Protein AF-A0A954Y8P0-F1 (afdb_monomer_lite)

Sequence (173 aa):
RLLPTSPSLAGLSPVLAREVTFSFVAPTPLADIVDHWRSESGLEMLVDWASLSDSKLGPRSLVRCSARETSWREALDGLLAPLGLAWRGVDEHTLQITTAQQATGGVRSVEFYPLKRQGHAAQAADELIDDLSARQLPAEVAYDSVSGTLLVRASGAGQQFAYRWLKSAGYTE

Structure (mmCIF, N/CA/C/O backbone):
data_AF-A0A954Y8P0-F1
#
_entry.id   AF-A0A954Y8P0-F1
#
loop_
_atom_site.group_PDB
_atom_site.id
_atom_site.type_symbol
_atom_site.label_atom_id
_atom_site.label_alt_id
_atom_site.label_comp_id
_atom_site.label_asym_id
_atom_site.label_entity_id
_atom_site.label_seq_id
_atom_site.pdbx_PDB_ins_code
_atom_site.Cartn_x
_atom_site.Cartn_y
_atom_site.Cartn_z
_atom_site.occupancy
_atom_site.B_iso_or_equiv
_atom_site.auth_seq_id
_atom_site.auth_comp_id
_atom_site.auth_asym_id
_atom_site.auth_atom_id
_atom_site.pdbx_PDB_model_num
ATOM 1 N N . ARG A 1 1 ? -14.335 -18.406 2.152 1.00 51.72 1 ARG A N 1
ATOM 2 C CA . ARG A 1 1 ? -13.189 -17.804 2.876 1.00 51.72 1 ARG A CA 1
ATOM 3 C C . ARG A 1 1 ? -13.780 -16.726 3.778 1.00 51.72 1 ARG A C 1
ATOM 5 O O . ARG A 1 1 ? -14.572 -15.946 3.263 1.00 51.72 1 ARG A O 1
ATOM 12 N N . LEU A 1 2 ? -13.541 -16.770 5.091 1.00 60.47 2 LEU A N 1
ATOM 13 C CA . LEU A 1 2 ? -14.026 -15.734 6.015 1.00 60.47 2 LEU A CA 1
ATOM 14 C C . LEU A 1 2 ? -13.284 -14.420 5.728 1.00 60.47 2 LEU A C 1
ATOM 16 O O . LEU A 1 2 ? -12.141 -14.466 5.269 1.00 60.47 2 LEU A O 1
ATOM 20 N N . LEU A 1 3 ? -13.941 -13.279 5.941 1.00 66.75 3 LEU A N 1
ATOM 21 C CA . LEU A 1 3 ? -13.283 -11.976 5.836 1.00 66.75 3 LEU A CA 1
ATOM 22 C C . LEU A 1 3 ? -12.243 -11.844 6.962 1.00 66.75 3 LEU A C 1
ATOM 24 O O . LEU A 1 3 ? -12.533 -12.274 8.082 1.00 66.75 3 LEU A O 1
ATOM 28 N N . PRO A 1 4 ? -11.050 -11.291 6.684 1.00 77.56 4 PRO A N 1
ATOM 29 C CA . PRO A 1 4 ? -10.061 -11.033 7.721 1.00 77.56 4 PRO A CA 1
ATOM 30 C C . PRO A 1 4 ? -10.624 -10.034 8.736 1.00 77.56 4 PRO A C 1
ATOM 32 O O . PRO A 1 4 ? -11.301 -9.076 8.369 1.00 77.56 4 PRO A O 1
ATOM 35 N N . THR A 1 5 ? -10.349 -10.268 10.016 1.00 82.38 5 THR A N 1
ATOM 36 C CA . THR A 1 5 ? -10.789 -9.407 11.130 1.00 82.38 5 THR A CA 1
ATOM 37 C C . THR A 1 5 ? -9.804 -8.280 11.438 1.00 82.38 5 THR A C 1
ATOM 39 O O . THR A 1 5 ? -10.006 -7.537 12.394 1.00 82.38 5 THR A O 1
ATOM 42 N N . SER A 1 6 ? -8.742 -8.177 10.642 1.00 84.25 6 SER A N 1
ATOM 43 C CA . SER A 1 6 ? -7.670 -7.194 10.761 1.00 84.25 6 SER A CA 1
ATOM 44 C C . SER A 1 6 ? -7.487 -6.481 9.421 1.00 84.25 6 SER A C 1
ATOM 46 O O . SER A 1 6 ? -7.760 -7.076 8.370 1.00 84.25 6 SER A O 1
ATOM 48 N N . PRO A 1 7 ? -7.018 -5.224 9.422 1.00 91.19 7 PRO A N 1
ATOM 49 C CA . PRO A 1 7 ? -6.773 -4.502 8.185 1.00 91.19 7 PRO A CA 1
ATOM 50 C C . PRO A 1 7 ? -5.575 -5.111 7.452 1.00 91.19 7 PRO A C 1
ATOM 52 O O . PRO A 1 7 ? -4.603 -5.536 8.083 1.00 91.19 7 PRO A O 1
ATOM 55 N N . SER A 1 8 ? -5.607 -5.111 6.117 1.00 91.50 8 SER A N 1
ATOM 56 C CA . SER A 1 8 ? -4.552 -5.715 5.280 1.00 91.50 8 SER A CA 1
ATOM 57 C C . SER A 1 8 ? -3.168 -5.159 5.633 1.00 91.50 8 SER A C 1
ATOM 59 O O . SER A 1 8 ? -2.177 -5.882 5.759 1.00 91.50 8 SER A O 1
ATOM 61 N N . LEU A 1 9 ? -3.121 -3.854 5.898 1.00 91.69 9 LEU A N 1
ATOM 62 C CA . LEU A 1 9 ? -1.900 -3.156 6.256 1.00 91.69 9 LEU A CA 1
ATOM 63 C C . LEU A 1 9 ? -1.317 -3.543 7.606 1.00 91.69 9 LEU A C 1
ATOM 65 O O . LEU A 1 9 ? -0.115 -3.355 7.750 1.00 91.69 9 LEU A O 1
ATOM 69 N N . ALA A 1 10 ? -2.088 -4.083 8.555 1.00 92.06 10 ALA A N 1
ATOM 70 C CA . ALA A 1 10 ? -1.520 -4.550 9.819 1.00 92.06 10 ALA A CA 1
ATOM 71 C C . ALA A 1 10 ? -0.521 -5.690 9.576 1.00 92.06 10 ALA A C 1
ATOM 73 O O . ALA A 1 10 ? 0.604 -5.628 10.070 1.00 92.06 10 ALA A O 1
ATOM 74 N N . GLY A 1 11 ? -0.887 -6.670 8.740 1.00 91.56 11 GLY A N 1
ATOM 75 C CA . GLY A 1 11 ? -0.000 -7.778 8.367 1.00 91.56 11 GLY A CA 1
ATOM 76 C C . GLY A 1 11 ? 1.162 -7.355 7.467 1.00 91.56 11 GLY A C 1
ATOM 77 O O . GLY A 1 11 ? 2.289 -7.812 7.644 1.00 91.56 11 GLY A O 1
ATOM 78 N N . LEU A 1 12 ? 0.924 -6.404 6.559 1.00 94.50 12 LEU A N 1
ATOM 79 C CA . LEU A 1 12 ? 1.961 -5.897 5.655 1.00 94.50 12 LEU A CA 1
ATOM 80 C C . LEU A 1 12 ? 2.958 -4.961 6.358 1.00 94.50 12 LEU A C 1
ATOM 82 O O . LEU A 1 12 ? 4.093 -4.807 5.902 1.00 94.50 12 LEU A O 1
ATOM 86 N N . SER A 1 13 ? 2.554 -4.302 7.450 1.00 93.44 13 SER A N 1
ATOM 87 C CA . SER A 1 13 ? 3.318 -3.216 8.073 1.00 93.44 13 SER A CA 1
ATOM 88 C C . SER A 1 13 ? 4.744 -3.602 8.488 1.00 93.44 13 SER A C 1
ATOM 90 O O . SER A 1 13 ? 5.635 -2.791 8.229 1.00 93.44 13 SER A O 1
ATOM 92 N N . PRO A 1 14 ? 5.002 -4.781 9.093 1.00 94.94 14 PRO A N 1
ATOM 93 C CA . PRO A 1 14 ? 6.355 -5.207 9.443 1.00 94.94 14 PRO A CA 1
ATOM 94 C C . PRO A 1 14 ? 7.276 -5.322 8.228 1.00 94.94 14 PRO A C 1
ATOM 96 O O . PRO A 1 14 ? 8.414 -4.864 8.278 1.00 94.94 14 PRO A O 1
ATOM 99 N N . VAL A 1 15 ? 6.787 -5.881 7.114 1.00 96.88 15 VAL A N 1
ATOM 100 C CA . VAL A 1 15 ? 7.597 -6.010 5.894 1.00 96.88 15 VAL A CA 1
ATOM 101 C C . VAL A 1 15 ? 7.808 -4.652 5.237 1.00 96.88 15 VAL A C 1
ATOM 103 O O . VAL A 1 15 ? 8.932 -4.312 4.879 1.00 96.88 15 VAL A O 1
ATOM 106 N N . LEU A 1 16 ? 6.751 -3.844 5.152 1.00 96.69 16 LEU A N 1
ATOM 107 C CA . LEU A 1 16 ? 6.802 -2.502 4.573 1.00 96.69 16 LEU A CA 1
ATOM 108 C C . LEU A 1 16 ? 7.717 -1.535 5.342 1.00 96.69 16 LEU A C 1
ATOM 110 O O . LEU A 1 16 ? 8.148 -0.537 4.768 1.00 96.69 16 LEU A O 1
ATOM 114 N N . ALA A 1 17 ? 7.995 -1.809 6.619 1.00 96.75 17 ALA A N 1
ATOM 115 C CA . ALA A 1 17 ? 8.902 -1.024 7.453 1.00 96.75 17 ALA A CA 1
ATOM 116 C C . ALA A 1 17 ? 10.376 -1.459 7.349 1.00 96.75 17 ALA A C 1
ATOM 118 O O . ALA A 1 17 ? 11.246 -0.720 7.801 1.00 96.75 17 ALA A O 1
ATOM 119 N N . ARG A 1 18 ? 10.676 -2.633 6.772 1.00 97.62 18 ARG A N 1
ATOM 120 C CA . ARG A 1 18 ? 12.063 -3.080 6.564 1.00 97.62 18 ARG A CA 1
ATOM 121 C C . ARG A 1 18 ? 12.763 -2.170 5.559 1.00 97.62 18 ARG A C 1
ATOM 123 O O . ARG A 1 18 ? 12.172 -1.795 4.546 1.00 97.62 18 ARG A O 1
ATOM 130 N N . GLU A 1 19 ? 14.028 -1.869 5.830 1.00 98.12 19 GLU A N 1
ATOM 131 C CA . GLU A 1 19 ? 14.892 -1.141 4.903 1.00 98.12 19 GLU A CA 1
ATOM 132 C C . GLU A 1 19 ? 15.247 -1.997 3.683 1.00 98.12 19 GLU A C 1
ATOM 134 O O . GLU A 1 19 ? 15.408 -3.218 3.776 1.00 98.12 19 GLU A O 1
ATOM 139 N N . VAL A 1 20 ? 15.388 -1.340 2.535 1.00 97.50 20 VAL A N 1
A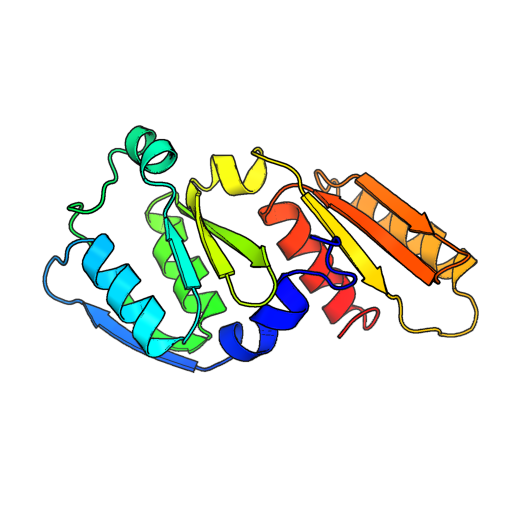TOM 140 C CA . VAL A 1 20 ? 15.766 -1.952 1.267 1.00 97.50 20 VAL A CA 1
ATOM 141 C C . VAL A 1 20 ? 16.766 -1.072 0.517 1.00 97.50 20 VAL A C 1
ATOM 143 O O . VAL A 1 20 ? 16.734 0.158 0.585 1.00 97.50 20 VAL A O 1
ATOM 146 N N . THR A 1 21 ? 17.672 -1.719 -0.216 1.00 97.44 21 THR A N 1
ATOM 147 C CA . THR A 1 21 ? 18.542 -1.074 -1.201 1.00 97.44 21 THR A CA 1
ATOM 148 C C . THR A 1 21 ? 18.570 -1.913 -2.473 1.00 97.44 21 THR A C 1
ATOM 150 O O . THR A 1 21 ? 18.922 -3.086 -2.428 1.00 97.44 21 THR A O 1
ATOM 153 N N . PHE A 1 22 ? 18.229 -1.316 -3.612 1.00 96.50 22 PHE A N 1
ATOM 154 C CA . PHE A 1 22 ? 18.366 -1.933 -4.933 1.00 96.50 22 PHE A CA 1
ATOM 155 C C . PHE A 1 22 ? 18.620 -0.864 -5.993 1.00 96.50 22 PHE A C 1
ATOM 157 O O . PHE A 1 22 ? 18.302 0.313 -5.812 1.00 96.50 22 PHE A O 1
ATOM 164 N N . SER A 1 23 ? 19.185 -1.268 -7.128 1.00 97.25 23 SER A N 1
ATOM 165 C CA . SER A 1 23 ? 19.452 -0.357 -8.237 1.00 97.25 23 SER A CA 1
ATOM 166 C C . SER A 1 23 ? 19.357 -1.070 -9.580 1.00 97.25 23 SER A C 1
ATOM 168 O O . SER A 1 23 ? 20.070 -2.037 -9.837 1.00 97.25 23 SER A O 1
ATOM 170 N N . PHE A 1 24 ? 18.503 -0.544 -10.455 1.00 97.12 24 PHE A N 1
ATOM 171 C CA . PHE A 1 24 ? 18.328 -0.962 -11.840 1.00 97.12 24 PHE A CA 1
ATOM 172 C C . PHE A 1 24 ? 18.814 0.164 -12.754 1.00 97.12 24 PHE A C 1
ATOM 174 O O . PHE A 1 24 ? 18.059 1.051 -13.158 1.00 97.12 24 PHE A O 1
ATOM 181 N N . VAL A 1 25 ? 20.122 0.159 -13.022 1.00 95.00 25 VAL A N 1
ATOM 182 C CA . VAL A 1 25 ? 20.803 1.204 -13.809 1.00 95.00 25 VAL A CA 1
ATOM 183 C C . VAL A 1 25 ? 20.528 1.047 -15.309 1.00 95.00 25 VAL A C 1
ATOM 185 O O . VAL A 1 25 ? 20.319 2.029 -16.031 1.00 95.00 25 VAL A O 1
ATOM 188 N N . ALA A 1 26 ? 20.518 -0.195 -15.793 1.00 96.81 26 ALA A N 1
ATOM 189 C CA . ALA A 1 26 ? 20.073 -0.507 -17.144 1.00 96.81 26 ALA A CA 1
ATOM 190 C C . ALA A 1 26 ? 18.538 -0.391 -17.230 1.00 96.81 26 ALA A C 1
ATOM 192 O O . ALA A 1 26 ? 17.865 -0.638 -16.232 1.00 96.81 26 ALA A O 1
ATOM 193 N N . PRO A 1 27 ? 17.967 -0.018 -18.394 1.00 97.44 27 PRO A N 1
ATOM 194 C CA . PRO A 1 27 ? 16.534 -0.171 -18.617 1.00 97.44 27 PRO A CA 1
ATOM 195 C C . PRO A 1 27 ? 16.129 -1.634 -18.417 1.00 97.44 27 PRO A C 1
ATOM 197 O O . PRO A 1 27 ? 16.565 -2.498 -19.177 1.00 97.44 27 PRO A O 1
ATOM 200 N N . THR A 1 28 ? 15.285 -1.889 -17.424 1.00 98.31 28 THR A N 1
ATOM 201 C CA . THR A 1 28 ? 14.855 -3.240 -17.047 1.00 98.31 28 THR A CA 1
ATOM 202 C C . THR A 1 28 ? 13.342 -3.362 -17.229 1.00 98.31 28 THR A C 1
ATOM 204 O O . THR A 1 28 ? 12.625 -2.412 -16.898 1.00 98.31 28 THR A O 1
ATOM 207 N N . PRO A 1 29 ? 12.826 -4.481 -17.769 1.00 98.25 29 PRO A N 1
ATOM 208 C CA . PRO A 1 29 ? 11.390 -4.731 -17.822 1.00 98.25 29 PRO A CA 1
ATOM 209 C C . PRO A 1 29 ? 10.736 -4.608 -16.442 1.00 98.25 29 PRO A C 1
ATOM 211 O O . PRO A 1 29 ? 11.227 -5.156 -15.458 1.00 98.25 29 PRO A O 1
ATOM 214 N N . LEU A 1 30 ? 9.604 -3.908 -16.370 1.00 97.50 30 LEU A N 1
ATOM 215 C CA . LEU A 1 30 ? 8.875 -3.705 -15.119 1.00 97.50 30 LEU A CA 1
ATOM 216 C C . LEU A 1 30 ? 8.471 -5.033 -14.458 1.00 97.50 30 LEU A C 1
ATOM 218 O O . LEU A 1 30 ? 8.479 -5.120 -13.235 1.00 97.50 30 LEU A O 1
ATOM 222 N N . ALA A 1 31 ? 8.151 -6.070 -15.241 1.00 97.94 31 ALA A N 1
ATOM 223 C CA . ALA A 1 31 ? 7.863 -7.396 -14.694 1.00 97.94 31 ALA A CA 1
ATOM 224 C C . ALA A 1 31 ? 9.053 -7.967 -13.903 1.00 97.94 31 ALA A C 1
ATOM 226 O O . ALA A 1 31 ? 8.863 -8.379 -12.763 1.00 97.94 31 ALA A O 1
ATOM 227 N N . ASP A 1 32 ? 10.265 -7.883 -14.457 1.00 98.50 32 ASP A N 1
ATOM 228 C CA . ASP A 1 32 ? 11.488 -8.390 -13.826 1.00 98.50 32 ASP A CA 1
ATOM 229 C C . ASP A 1 32 ? 11.827 -7.606 -12.545 1.00 98.50 32 ASP A C 1
ATOM 231 O O . ASP A 1 32 ? 12.279 -8.176 -11.553 1.00 98.50 32 ASP A O 1
ATOM 235 N N . ILE A 1 33 ? 11.570 -6.291 -12.540 1.00 98.00 33 ILE A N 1
ATOM 236 C CA . ILE A 1 33 ? 11.725 -5.447 -11.345 1.00 98.00 33 ILE A CA 1
ATOM 237 C C . ILE A 1 33 ? 10.761 -5.900 -10.242 1.00 98.00 33 ILE A C 1
ATOM 239 O O . ILE A 1 33 ? 11.172 -6.061 -9.094 1.00 98.00 33 ILE A O 1
ATOM 243 N N . VAL A 1 34 ? 9.488 -6.133 -10.578 1.00 97.94 34 VAL A N 1
ATOM 244 C CA . VAL A 1 34 ? 8.494 -6.597 -9.600 1.00 97.94 34 VAL A CA 1
ATOM 245 C C . VAL A 1 34 ? 8.808 -8.021 -9.128 1.00 97.94 34 VAL A C 1
ATOM 247 O O . VAL A 1 34 ? 8.651 -8.301 -7.943 1.00 97.94 34 VAL A O 1
ATOM 250 N N . ASP A 1 35 ? 9.300 -8.908 -9.996 1.00 98.25 35 ASP A N 1
ATOM 251 C CA . ASP A 1 35 ? 9.764 -10.248 -9.606 1.00 98.25 35 ASP A CA 1
ATOM 252 C C . ASP A 1 35 ? 10.922 -10.182 -8.606 1.00 98.25 35 ASP A C 1
ATOM 254 O O . ASP A 1 35 ? 10.908 -10.881 -7.589 1.00 98.25 35 ASP A O 1
ATOM 258 N N . HIS A 1 36 ? 11.884 -9.287 -8.835 1.00 97.94 36 HIS A N 1
ATOM 259 C CA . HIS A 1 36 ? 12.938 -9.023 -7.862 1.00 97.94 36 HIS A CA 1
ATOM 260 C C . HIS A 1 36 ? 12.358 -8.519 -6.532 1.00 97.94 36 HIS A C 1
ATOM 262 O O . HIS A 1 36 ? 12.718 -9.027 -5.473 1.00 97.94 36 HIS A O 1
ATOM 268 N N . TRP A 1 37 ? 11.405 -7.582 -6.560 1.00 97.94 37 TRP A N 1
ATOM 269 C CA . TRP A 1 37 ? 10.775 -7.079 -5.336 1.00 97.94 37 TRP A CA 1
ATOM 270 C C . TRP A 1 37 ? 9.994 -8.145 -4.564 1.00 97.94 37 TRP A C 1
ATOM 272 O O . TRP A 1 37 ? 10.050 -8.152 -3.332 1.00 97.94 37 TRP A O 1
ATOM 282 N N . ARG A 1 38 ? 9.306 -9.069 -5.250 1.00 98.00 38 ARG A N 1
ATOM 283 C CA . ARG A 1 38 ? 8.672 -10.238 -4.613 1.00 98.00 38 ARG A CA 1
ATOM 284 C C . ARG A 1 38 ? 9.709 -11.067 -3.862 1.00 98.00 38 ARG A C 1
ATOM 286 O O . ARG A 1 38 ? 9.529 -11.336 -2.678 1.00 98.00 38 ARG A O 1
ATOM 293 N N . SER A 1 39 ? 10.817 -11.399 -4.528 1.00 97.69 39 SER A N 1
ATOM 294 C CA . SER A 1 39 ? 11.905 -12.189 -3.940 1.00 97.69 39 SER A CA 1
ATOM 295 C C . SER A 1 39 ? 12.521 -11.515 -2.708 1.00 97.69 39 SER A C 1
ATOM 297 O O . SER A 1 39 ? 12.714 -12.166 -1.686 1.00 97.69 39 SER A O 1
ATOM 299 N N . GLU A 1 40 ? 12.810 -10.215 -2.779 1.00 97.44 40 GLU A N 1
ATOM 300 C CA . GLU A 1 40 ? 13.487 -9.482 -1.696 1.00 97.44 40 GLU A CA 1
ATOM 301 C C . GLU A 1 40 ? 12.571 -9.182 -0.497 1.00 97.44 40 GLU A C 1
ATOM 303 O O . GLU A 1 40 ? 12.974 -9.256 0.672 1.00 97.44 40 GLU A O 1
ATOM 308 N N . SER A 1 41 ? 11.314 -8.820 -0.762 1.00 96.62 41 SER A N 1
ATOM 309 C CA . SER A 1 41 ? 10.355 -8.498 0.300 1.00 96.62 41 SER A CA 1
ATOM 310 C C . SER A 1 41 ? 9.780 -9.753 0.963 1.00 96.62 41 SER A C 1
ATOM 312 O O . SER A 1 41 ? 9.525 -9.735 2.171 1.00 96.62 41 SER A O 1
ATOM 314 N N . GLY A 1 42 ? 9.607 -10.835 0.196 1.00 96.88 42 GLY A N 1
ATOM 315 C CA . GLY A 1 42 ? 8.825 -12.010 0.579 1.00 96.88 42 GLY A CA 1
ATOM 316 C C . GLY A 1 42 ? 7.310 -11.801 0.477 1.00 96.88 42 GLY A C 1
ATOM 317 O O . GLY A 1 42 ? 6.555 -12.632 0.974 1.00 96.88 42 GLY A O 1
ATOM 318 N N . LEU A 1 43 ? 6.858 -10.691 -0.116 1.00 97.06 43 LEU A N 1
ATOM 319 C CA . LEU A 1 43 ? 5.442 -10.406 -0.338 1.00 97.06 43 LEU A CA 1
ATOM 320 C C . LEU A 1 43 ? 4.980 -10.958 -1.681 1.00 97.06 43 LEU A C 1
ATOM 322 O O . LEU A 1 43 ? 5.680 -10.859 -2.692 1.00 97.06 43 LEU A O 1
ATOM 326 N N . GLU A 1 44 ? 3.736 -11.421 -1.709 1.00 97.62 44 GLU A N 1
ATOM 327 C CA . GLU A 1 44 ? 3.037 -11.618 -2.967 1.00 97.62 44 GLU A CA 1
ATOM 328 C C . GLU A 1 44 ? 2.714 -10.241 -3.552 1.00 97.62 44 GLU A C 1
ATOM 330 O O . GLU A 1 44 ? 2.070 -9.401 -2.922 1.00 97.62 44 GLU A O 1
ATOM 335 N N . MET A 1 45 ? 3.178 -9.975 -4.769 1.00 97.94 45 MET A N 1
ATOM 336 C CA . MET A 1 45 ? 2.853 -8.736 -5.474 1.00 97.94 45 MET A CA 1
ATOM 337 C C . MET A 1 45 ? 2.030 -9.078 -6.702 1.00 97.94 45 MET A C 1
ATOM 339 O O . MET A 1 45 ? 2.445 -9.868 -7.539 1.00 97.94 45 MET A O 1
ATOM 343 N N . LEU A 1 46 ? 0.864 -8.479 -6.854 1.00 97.44 46 LEU A N 1
ATOM 344 C CA . LEU A 1 46 ? 0.040 -8.583 -8.049 1.00 97.44 46 LEU A CA 1
ATOM 345 C C . LEU A 1 46 ? 0.198 -7.300 -8.850 1.00 97.44 46 LEU A C 1
ATOM 347 O O . LEU A 1 46 ? 0.272 -6.219 -8.276 1.00 97.44 46 LEU A O 1
ATOM 351 N N . VAL A 1 47 ? 0.225 -7.399 -10.174 1.00 97.56 47 VAL A N 1
ATOM 352 C CA . VAL A 1 47 ? 0.226 -6.217 -11.040 1.00 97.56 47 VAL A CA 1
ATOM 353 C C . VAL A 1 47 ? -1.017 -6.258 -11.902 1.00 97.56 47 VAL A C 1
ATOM 355 O O . VAL A 1 47 ? -1.260 -7.228 -12.619 1.00 97.56 47 VAL A O 1
ATOM 358 N N . ASP A 1 48 ? -1.810 -5.198 -11.825 1.00 95.88 48 ASP A N 1
ATOM 359 C CA . ASP A 1 48 ? -2.987 -5.018 -12.663 1.00 95.88 48 ASP A CA 1
ATOM 360 C C . ASP A 1 48 ? -2.584 -4.554 -14.070 1.00 95.88 48 ASP A C 1
ATOM 362 O O . ASP A 1 48 ? -2.750 -3.393 -14.443 1.00 95.88 48 ASP A O 1
ATOM 366 N N . TRP A 1 49 ? -2.006 -5.466 -14.855 1.00 96.44 49 TRP A N 1
ATOM 367 C CA . TRP A 1 49 ? -1.525 -5.159 -16.206 1.00 96.44 49 TRP A CA 1
ATOM 368 C C . TRP A 1 49 ? -2.616 -4.594 -17.120 1.00 96.44 49 TRP A C 1
ATOM 370 O O . TRP A 1 49 ? -2.305 -3.811 -18.016 1.00 96.44 49 TRP A O 1
ATOM 380 N N . ALA A 1 50 ? -3.878 -4.966 -16.887 1.00 93.62 50 ALA A N 1
ATOM 381 C CA . ALA A 1 50 ? -5.010 -4.438 -17.633 1.00 93.62 50 ALA A CA 1
ATOM 382 C C . ALA A 1 50 ? -5.182 -2.936 -17.364 1.00 93.62 50 ALA A C 1
ATOM 384 O O . ALA A 1 50 ? -5.132 -2.150 -18.307 1.00 93.62 50 ALA A O 1
ATOM 385 N N . SER A 1 51 ? -5.272 -2.522 -16.097 1.00 91.06 51 SER A N 1
ATOM 386 C CA . SER A 1 51 ? -5.390 -1.098 -15.742 1.00 91.06 51 SER A CA 1
ATOM 387 C C . SER A 1 51 ? -4.143 -0.282 -16.107 1.00 91.06 51 SER A C 1
ATOM 389 O O . SER A 1 51 ? -4.243 0.896 -16.438 1.00 91.06 51 SER A O 1
ATOM 391 N N . LEU A 1 52 ? -2.952 -0.888 -16.065 1.00 94.25 52 LEU A N 1
ATOM 392 C CA . LEU A 1 52 ? -1.700 -0.219 -16.440 1.00 94.25 52 LEU A CA 1
ATOM 393 C C . LEU A 1 52 ? -1.617 0.100 -17.943 1.00 94.25 52 LEU A C 1
ATOM 395 O O . LEU A 1 52 ? -0.926 1.050 -18.329 1.00 94.25 52 LEU A O 1
ATOM 399 N N . SER A 1 53 ? -2.330 -0.655 -18.783 1.00 89.12 53 SER A N 1
ATOM 400 C CA . SER A 1 53 ? -2.299 -0.477 -20.238 1.00 89.12 53 SER A CA 1
ATOM 401 C C . SER A 1 53 ? -2.832 0.890 -20.684 1.00 89.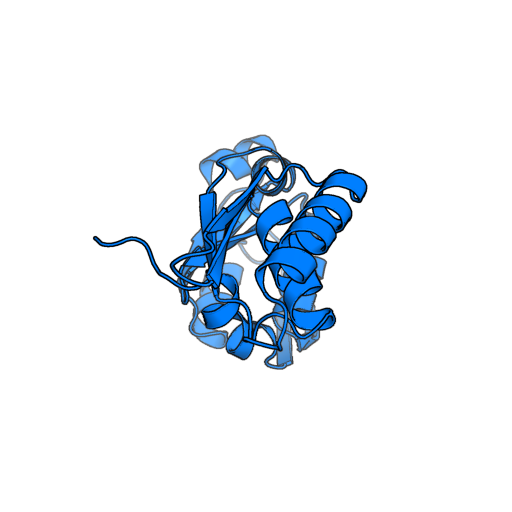12 53 SER A C 1
ATOM 403 O O . SER A 1 53 ? -2.284 1.478 -21.620 1.00 89.12 53 SER A O 1
ATOM 405 N N . ASP A 1 54 ? -3.783 1.466 -19.940 1.00 82.75 54 ASP A N 1
ATOM 406 C CA . ASP A 1 54 ? -4.305 2.822 -20.162 1.00 82.75 54 ASP A CA 1
ATOM 407 C C . ASP A 1 54 ? -3.224 3.898 -19.964 1.00 82.75 54 ASP A C 1
ATOM 409 O O . ASP A 1 54 ? -3.242 4.953 -20.598 1.00 82.75 54 ASP A O 1
ATOM 413 N N . SER A 1 55 ? -2.224 3.605 -19.127 1.00 82.56 55 SER A N 1
ATOM 414 C CA . SER A 1 55 ? -1.037 4.442 -18.905 1.00 82.56 55 SER A CA 1
ATOM 415 C C . SER A 1 55 ? 0.133 4.081 -19.830 1.00 82.56 55 SER A C 1
ATOM 417 O O . SER A 1 55 ? 1.252 4.543 -19.620 1.00 82.56 55 SER A O 1
ATOM 419 N N . LYS A 1 56 ? -0.105 3.259 -20.865 1.00 90.69 56 LYS A N 1
ATOM 420 C CA . LYS A 1 56 ? 0.914 2.732 -21.795 1.00 90.69 56 LYS A CA 1
ATOM 421 C C . LYS A 1 56 ? 2.039 1.964 -21.091 1.00 90.69 56 LYS A C 1
ATOM 423 O O . LYS A 1 56 ? 3.148 1.849 -21.620 1.00 90.69 56 LYS A O 1
ATOM 428 N N . LEU A 1 57 ? 1.751 1.432 -19.906 1.00 95.75 57 LEU A N 1
ATOM 429 C CA . LEU A 1 57 ? 2.654 0.574 -19.158 1.00 95.75 57 LEU A CA 1
ATOM 430 C C . LEU A 1 57 ? 2.230 -0.883 -19.318 1.00 95.75 57 LEU A C 1
ATOM 432 O O . LEU A 1 57 ? 1.051 -1.218 -19.377 1.00 95.75 57 LEU A O 1
ATOM 436 N N . GLY A 1 58 ? 3.217 -1.762 -19.397 1.00 96.38 58 GLY A N 1
ATOM 437 C CA . GLY A 1 58 ? 3.028 -3.197 -19.501 1.00 96.38 58 GLY A CA 1
ATOM 438 C C . GLY A 1 58 ? 4.244 -3.947 -18.966 1.00 96.38 58 GLY A C 1
ATOM 439 O O . GLY A 1 58 ? 5.230 -3.328 -18.560 1.00 96.38 58 GLY A O 1
ATOM 440 N N . PRO A 1 59 ? 4.225 -5.287 -19.001 1.00 97.12 59 PRO A N 1
ATOM 441 C CA . PRO A 1 59 ? 5.279 -6.106 -18.399 1.00 97.12 59 PRO A CA 1
ATOM 442 C C . PRO A 1 59 ? 6.669 -5.850 -18.997 1.00 97.12 59 PRO A C 1
ATOM 444 O O . PRO A 1 59 ? 7.674 -5.979 -18.306 1.00 97.12 59 PRO A O 1
ATOM 447 N N . ARG A 1 60 ? 6.729 -5.439 -20.271 1.00 97.62 60 ARG A N 1
ATOM 448 C CA . ARG A 1 60 ? 7.973 -5.120 -20.992 1.00 97.62 60 ARG A CA 1
ATOM 449 C C . ARG A 1 60 ? 8.348 -3.636 -20.970 1.00 97.62 60 ARG A C 1
ATOM 451 O O . ARG A 1 60 ? 9.332 -3.264 -21.605 1.00 97.62 60 ARG A O 1
ATOM 458 N N . SER A 1 61 ? 7.574 -2.783 -20.297 1.00 96.62 61 SER A N 1
ATOM 459 C CA . SER A 1 61 ? 7.932 -1.371 -20.153 1.00 96.62 61 SER A CA 1
ATOM 460 C C . SER A 1 61 ? 9.261 -1.263 -19.423 1.00 96.62 61 SER A C 1
ATOM 462 O O . SER A 1 61 ? 9.437 -1.860 -18.364 1.00 96.62 61 SER A O 1
ATOM 464 N N . LEU A 1 62 ? 10.201 -0.532 -20.015 1.00 97.38 62 LEU A N 1
ATOM 465 C CA . LEU A 1 62 ? 11.553 -0.420 -19.494 1.00 97.38 62 LEU A CA 1
ATOM 466 C C . LEU A 1 62 ? 11.628 0.714 -18.477 1.00 97.38 62 LEU A C 1
ATOM 468 O O . LEU A 1 62 ? 11.331 1.865 -18.801 1.00 97.38 62 LEU A O 1
ATOM 472 N N . VAL A 1 63 ? 12.056 0.385 -17.266 1.00 95.94 63 VAL A N 1
ATOM 473 C CA . VAL A 1 63 ? 12.157 1.315 -16.143 1.00 95.94 63 VAL A CA 1
ATOM 474 C C . VAL A 1 63 ? 13.588 1.310 -15.618 1.00 95.94 63 VAL A C 1
ATOM 476 O O . VAL A 1 63 ? 14.292 0.302 -15.672 1.00 95.94 63 VAL A O 1
ATOM 479 N N . ARG A 1 64 ? 14.027 2.471 -15.133 1.00 96.62 64 ARG A N 1
ATOM 480 C CA . ARG A 1 64 ? 15.217 2.607 -14.294 1.00 96.62 64 ARG A CA 1
ATOM 481 C C . ARG A 1 64 ? 14.763 3.105 -12.940 1.00 96.62 64 ARG A C 1
ATOM 483 O O . ARG A 1 64 ? 13.999 4.066 -12.873 1.00 96.62 64 ARG A O 1
ATOM 490 N N . CYS A 1 65 ? 15.239 2.474 -11.883 1.00 95.75 65 CYS A N 1
ATOM 491 C CA . CYS A 1 65 ? 14.895 2.873 -10.530 1.00 95.75 65 CYS A CA 1
ATOM 492 C C . CYS A 1 65 ? 15.971 2.445 -9.546 1.00 95.75 65 CYS A C 1
ATOM 494 O O . CYS A 1 65 ? 16.665 1.449 -9.748 1.00 95.75 65 CYS A O 1
ATOM 496 N N . SER A 1 66 ? 16.064 3.177 -8.449 1.00 96.62 66 SER A N 1
ATOM 497 C CA . SER A 1 66 ? 16.876 2.792 -7.310 1.00 96.62 66 SER A CA 1
ATOM 498 C C . SER A 1 66 ? 16.196 3.221 -6.021 1.00 96.62 66 SER A C 1
ATOM 500 O O . SER A 1 66 ? 15.464 4.207 -5.978 1.00 96.62 66 SER A O 1
ATOM 502 N N . ALA A 1 67 ? 16.461 2.455 -4.976 1.00 97.38 67 ALA A N 1
ATOM 503 C CA . ALA A 1 67 ? 16.125 2.766 -3.602 1.00 97.38 67 ALA A CA 1
ATOM 504 C C . ALA A 1 67 ? 17.394 2.539 -2.781 1.00 97.38 67 ALA A C 1
ATOM 506 O O . ALA A 1 67 ? 18.143 1.597 -3.053 1.00 97.38 67 ALA A O 1
ATOM 507 N N . ARG A 1 68 ? 17.671 3.411 -1.815 1.00 97.50 68 ARG A N 1
ATOM 508 C CA . ARG A 1 68 ? 18.849 3.300 -0.957 1.00 97.50 68 ARG A CA 1
ATOM 509 C C . ARG A 1 68 ? 18.449 3.589 0.475 1.00 97.50 68 ARG A C 1
ATOM 511 O O . ARG A 1 68 ? 17.956 4.681 0.727 1.00 97.50 68 ARG A O 1
ATOM 518 N N . GLU A 1 69 ? 18.719 2.632 1.362 1.00 96.56 69 GLU A N 1
ATOM 519 C CA . GLU A 1 69 ? 18.566 2.783 2.818 1.00 96.56 69 GLU A CA 1
ATOM 520 C C . GLU A 1 69 ? 17.205 3.408 3.191 1.00 96.56 69 GLU A C 1
ATOM 522 O O . GLU A 1 69 ? 17.113 4.323 4.001 1.00 96.56 69 GLU A O 1
ATOM 527 N N . THR A 1 70 ? 16.139 2.953 2.528 1.00 97.44 70 THR A N 1
ATOM 528 C CA . THR A 1 70 ? 14.771 3.465 2.697 1.00 97.44 70 THR A CA 1
ATOM 529 C C . THR A 1 70 ? 13.828 2.306 2.965 1.00 97.44 70 THR A C 1
ATOM 531 O O . THR A 1 70 ? 14.127 1.166 2.602 1.00 97.44 70 THR A O 1
ATOM 534 N N . SER A 1 71 ? 12.693 2.564 3.608 1.00 97.94 71 SER A N 1
ATOM 535 C CA . SER A 1 71 ? 11.709 1.511 3.854 1.00 97.94 71 SER A CA 1
ATOM 536 C C . SER A 1 71 ? 11.086 1.004 2.549 1.00 97.94 71 SER A C 1
ATOM 538 O O . SER A 1 71 ? 10.944 1.749 1.578 1.00 97.94 71 SER A O 1
ATOM 540 N N . TRP A 1 72 ? 10.636 -0.253 2.523 1.00 97.81 72 TRP A N 1
ATOM 541 C CA . TRP A 1 72 ? 9.853 -0.787 1.400 1.00 97.81 72 TRP A CA 1
ATOM 542 C C . TRP A 1 72 ? 8.661 0.097 1.032 1.00 97.81 72 TRP A C 1
ATOM 544 O O . TRP A 1 72 ? 8.365 0.275 -0.147 1.00 97.81 72 TRP A O 1
ATOM 554 N N . ARG A 1 73 ? 7.990 0.675 2.032 1.00 96.75 73 ARG A N 1
ATOM 555 C CA . ARG A 1 73 ? 6.890 1.620 1.822 1.00 96.75 73 ARG A CA 1
ATOM 556 C C . ARG A 1 73 ? 7.329 2.833 1.009 1.00 96.75 73 ARG A C 1
ATOM 558 O O . ARG A 1 73 ? 6.718 3.128 -0.011 1.00 96.75 73 ARG A O 1
ATOM 565 N N . GLU A 1 74 ? 8.376 3.515 1.457 1.00 97.31 74 GLU A N 1
ATOM 566 C CA . GLU A 1 74 ? 8.902 4.709 0.791 1.00 97.31 74 GLU A CA 1
ATOM 567 C C . GLU A 1 74 ? 9.450 4.384 -0.601 1.00 97.31 74 GLU A C 1
ATOM 569 O O . GLU A 1 74 ? 9.215 5.144 -1.539 1.00 97.31 74 GLU A O 1
ATOM 574 N N . ALA A 1 75 ? 10.115 3.235 -0.762 1.00 97.69 75 ALA A N 1
ATOM 575 C CA . ALA A 1 75 ? 10.566 2.757 -2.063 1.00 97.69 75 ALA A CA 1
ATOM 576 C C . ALA A 1 75 ? 9.386 2.548 -3.024 1.00 97.69 75 ALA A C 1
ATOM 578 O O . ALA A 1 75 ? 9.419 3.036 -4.151 1.00 97.69 75 ALA A O 1
ATOM 579 N N . LEU A 1 76 ? 8.322 1.863 -2.593 1.00 97.44 76 LEU A N 1
ATOM 580 C CA . LEU A 1 76 ? 7.134 1.645 -3.421 1.00 97.44 76 LEU A CA 1
ATOM 581 C C . LEU A 1 76 ? 6.437 2.966 -3.763 1.00 97.44 76 LEU A C 1
ATOM 583 O O . LEU A 1 76 ? 6.151 3.210 -4.933 1.00 97.44 76 LEU A O 1
ATOM 587 N N . ASP A 1 77 ? 6.205 3.832 -2.775 1.00 95.94 77 ASP A N 1
ATOM 588 C CA . ASP A 1 77 ? 5.559 5.133 -2.979 1.00 95.94 77 ASP A CA 1
ATOM 589 C C . ASP A 1 77 ? 6.370 6.002 -3.957 1.00 95.94 77 ASP A C 1
ATOM 591 O O . ASP A 1 77 ? 5.832 6.511 -4.944 1.00 95.94 77 ASP A O 1
ATOM 595 N N . GLY A 1 78 ? 7.679 6.128 -3.724 1.00 95.81 78 GLY A N 1
ATOM 596 C CA . GLY A 1 78 ? 8.571 6.976 -4.512 1.00 95.81 78 GLY A CA 1
ATOM 597 C C . GLY A 1 78 ? 8.823 6.473 -5.933 1.00 95.81 78 GLY A C 1
ATOM 598 O O . GLY A 1 78 ? 9.008 7.284 -6.838 1.00 95.81 78 GLY A O 1
ATOM 599 N N . LEU A 1 79 ? 8.813 5.155 -6.155 1.00 95.56 79 LEU A N 1
ATOM 600 C CA . LEU A 1 79 ? 9.072 4.572 -7.476 1.00 95.56 79 LEU A CA 1
ATOM 601 C C . LEU A 1 79 ? 7.815 4.421 -8.330 1.00 95.56 79 LEU A C 1
ATOM 603 O O . LEU A 1 79 ? 7.893 4.545 -9.552 1.00 95.56 79 LEU A O 1
ATOM 607 N N . LEU A 1 80 ? 6.660 4.162 -7.714 1.00 96.00 80 LEU A N 1
ATOM 608 C CA . LEU A 1 80 ? 5.402 3.992 -8.440 1.00 96.00 80 LEU A CA 1
ATOM 609 C C . LEU A 1 80 ? 4.760 5.337 -8.798 1.00 96.00 80 LEU A C 1
ATOM 611 O O . LEU A 1 80 ? 4.243 5.479 -9.908 1.00 96.00 80 LEU A O 1
ATOM 615 N N . ALA A 1 81 ? 4.841 6.343 -7.919 1.00 95.38 81 ALA A N 1
ATOM 616 C CA . ALA A 1 81 ? 4.183 7.631 -8.144 1.00 95.38 81 ALA A CA 1
ATOM 617 C C . ALA A 1 81 ? 4.609 8.341 -9.452 1.00 95.38 81 ALA A C 1
ATOM 619 O O . ALA A 1 81 ? 3.720 8.784 -10.185 1.00 95.38 81 ALA A O 1
ATOM 620 N N . PRO A 1 82 ? 5.904 8.407 -9.835 1.00 94.12 82 PRO A N 1
ATOM 621 C CA . PRO A 1 82 ? 6.324 9.021 -11.101 1.00 94.12 82 PRO A CA 1
ATOM 622 C C . PRO A 1 82 ? 5.795 8.300 -12.347 1.00 94.12 82 PRO A C 1
ATOM 624 O O . PRO A 1 82 ? 5.718 8.897 -13.418 1.00 94.12 82 PRO A O 1
ATOM 627 N N . LEU A 1 83 ? 5.426 7.022 -12.215 1.00 93.81 83 LEU A N 1
ATOM 628 C CA . LEU A 1 83 ? 4.839 6.211 -13.283 1.00 93.81 83 LEU A CA 1
ATOM 629 C C . LEU A 1 83 ? 3.307 6.344 -13.346 1.00 93.81 83 LEU A C 1
ATOM 631 O O . LEU A 1 83 ? 2.666 5.658 -14.141 1.00 93.81 83 LEU A O 1
ATOM 635 N N . GLY A 1 84 ? 2.702 7.188 -12.500 1.00 94.31 84 GLY A N 1
ATOM 636 C CA . GLY A 1 84 ? 1.248 7.264 -12.346 1.00 94.31 84 GLY A CA 1
ATOM 637 C C . GLY A 1 84 ? 0.652 6.016 -11.687 1.00 94.31 84 GLY A C 1
ATOM 638 O O . GLY A 1 84 ? -0.548 5.754 -11.816 1.00 94.31 84 GLY A O 1
ATOM 639 N N . LEU A 1 85 ? 1.482 5.230 -10.999 1.00 95.69 85 LEU A N 1
ATOM 640 C CA . LEU A 1 85 ? 1.098 3.997 -10.329 1.00 95.69 85 LEU A CA 1
ATOM 641 C C . LEU A 1 85 ? 0.992 4.205 -8.821 1.00 95.69 85 LEU A C 1
ATOM 643 O O . LEU A 1 85 ? 1.544 5.139 -8.245 1.00 95.69 85 LEU A O 1
ATOM 647 N N . ALA A 1 86 ? 0.278 3.294 -8.182 1.00 95.38 86 ALA A N 1
ATOM 648 C CA . ALA A 1 86 ? 0.182 3.179 -6.741 1.00 95.38 86 ALA A CA 1
ATOM 649 C C . ALA A 1 86 ? 0.056 1.701 -6.370 1.00 95.38 86 ALA A C 1
ATOM 651 O O . ALA A 1 86 ? -0.077 0.825 -7.230 1.00 95.38 86 ALA A O 1
ATOM 652 N N . TRP A 1 87 ? 0.072 1.418 -5.076 1.00 95.62 87 TRP A N 1
ATOM 653 C CA . TRP A 1 87 ? -0.157 0.079 -4.558 1.00 95.62 87 TRP A CA 1
ATOM 654 C C . TRP A 1 87 ? -1.307 0.082 -3.550 1.00 95.62 87 TRP A C 1
ATOM 656 O O . TRP A 1 87 ? -1.687 1.130 -3.032 1.00 95.62 87 TRP A O 1
ATOM 666 N N . ARG A 1 88 ? -1.874 -1.091 -3.270 1.00 93.88 88 ARG A N 1
ATOM 667 C CA . ARG A 1 88 ? -2.835 -1.323 -2.181 1.00 93.88 88 ARG A CA 1
ATOM 668 C C . ARG A 1 88 ? -2.620 -2.696 -1.554 1.00 93.88 88 ARG A C 1
ATOM 670 O O . ARG A 1 88 ? -2.154 -3.604 -2.236 1.00 93.88 88 ARG A O 1
ATOM 677 N N . GLY A 1 89 ? -2.975 -2.846 -0.281 1.00 94.00 89 GLY A N 1
ATOM 678 C CA . GLY A 1 89 ? -3.070 -4.165 0.344 1.00 94.00 89 GLY A CA 1
ATOM 679 C C . GLY A 1 89 ? -4.270 -4.929 -0.213 1.00 94.00 89 GLY A C 1
ATOM 680 O O . GLY A 1 89 ? -5.335 -4.347 -0.426 1.00 94.00 89 GLY A O 1
ATOM 681 N N . VAL A 1 90 ? -4.083 -6.215 -0.492 1.00 92.31 90 VAL A N 1
ATOM 682 C CA . VAL A 1 90 ? -5.168 -7.154 -0.818 1.00 92.31 90 VAL A CA 1
ATOM 683 C C . VAL A 1 90 ? -5.497 -7.988 0.415 1.00 92.31 90 VAL A C 1
ATOM 685 O O . VAL A 1 90 ? -6.666 -8.187 0.737 1.00 92.31 90 VAL A O 1
ATOM 688 N N . ASP A 1 91 ? -4.460 -8.431 1.120 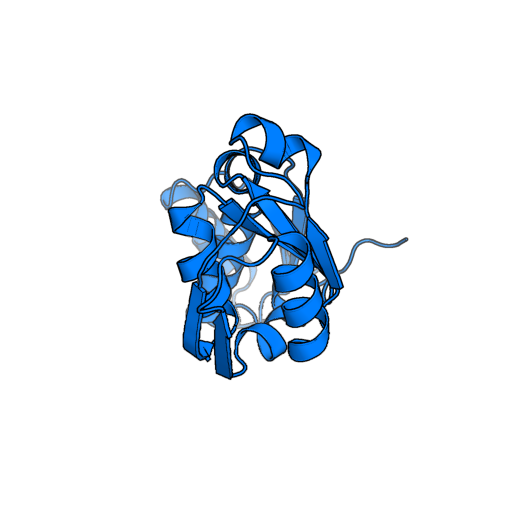1.00 91.75 91 ASP A N 1
ATOM 689 C CA . ASP A 1 91 ? -4.527 -9.094 2.416 1.00 91.75 91 ASP A CA 1
ATOM 690 C C . ASP A 1 91 ? -3.212 -8.861 3.186 1.00 91.75 91 ASP A C 1
ATOM 692 O O . ASP A 1 91 ? -2.436 -7.968 2.849 1.00 91.75 91 ASP A O 1
ATOM 696 N N . GLU A 1 92 ? -2.977 -9.642 4.238 1.00 91.75 92 GLU A N 1
ATOM 697 C CA . GLU A 1 92 ? -1.834 -9.501 5.147 1.00 91.75 92 GLU A CA 1
ATOM 698 C C . GLU A 1 92 ? -0.462 -9.803 4.512 1.00 91.75 92 GLU A C 1
ATOM 700 O O . GLU A 1 92 ? 0.557 -9.448 5.097 1.00 91.75 92 GLU A O 1
ATOM 705 N N . HIS A 1 93 ? -0.415 -10.443 3.338 1.00 94.44 93 HIS A N 1
ATOM 706 C CA . HIS A 1 93 ? 0.830 -10.839 2.657 1.00 94.44 93 HIS A CA 1
ATOM 707 C C . HIS A 1 93 ? 0.866 -10.456 1.171 1.00 94.44 93 HIS A C 1
ATOM 709 O O . HIS A 1 93 ? 1.905 -10.604 0.525 1.00 94.44 93 HIS A O 1
ATOM 715 N N . THR A 1 94 ? -0.246 -9.943 0.637 1.00 96.00 94 THR A N 1
ATOM 716 C CA . THR A 1 94 ? -0.410 -9.630 -0.779 1.00 96.00 94 THR A CA 1
ATOM 717 C C . THR A 1 94 ? -0.634 -8.140 -1.007 1.00 96.00 94 THR A C 1
ATOM 719 O O . THR A 1 94 ? -1.557 -7.527 -0.462 1.00 96.00 94 THR A O 1
ATOM 722 N N . LEU A 1 95 ? 0.168 -7.566 -1.897 1.00 96.12 95 LEU A N 1
ATOM 723 C CA . LEU A 1 95 ? 0.019 -6.217 -2.430 1.00 96.12 95 LEU A CA 1
ATOM 724 C C . LEU A 1 95 ? -0.477 -6.281 -3.873 1.00 96.12 95 LEU A C 1
ATOM 726 O O . LEU A 1 95 ? -0.131 -7.190 -4.620 1.00 96.12 95 LEU A O 1
ATOM 730 N N . GLN A 1 96 ? -1.217 -5.270 -4.309 1.00 97.25 96 GLN A N 1
ATOM 731 C CA . GLN A 1 96 ? -1.513 -5.050 -5.720 1.00 97.25 96 GLN A CA 1
ATOM 732 C C . GLN A 1 96 ? -0.965 -3.700 -6.168 1.00 97.25 96 GLN A C 1
ATOM 734 O O . GLN A 1 96 ? -1.317 -2.676 -5.590 1.00 97.25 96 GLN A O 1
ATOM 739 N N . ILE A 1 97 ? -0.172 -3.701 -7.236 1.00 97.25 97 ILE A N 1
ATOM 740 C CA . ILE A 1 97 ? 0.252 -2.527 -7.997 1.00 97.25 97 ILE A CA 1
ATOM 741 C C . ILE A 1 97 ? -0.796 -2.257 -9.082 1.00 97.25 97 ILE A C 1
ATOM 743 O O . ILE A 1 97 ? -1.162 -3.148 -9.851 1.00 97.25 97 ILE A O 1
ATOM 747 N N . THR A 1 98 ? -1.296 -1.027 -9.135 1.00 96.00 98 THR A N 1
ATOM 748 C CA . THR A 1 98 ? -2.305 -0.564 -10.099 1.00 96.00 98 THR A CA 1
ATOM 749 C C . THR A 1 98 ? -2.074 0.920 -10.415 1.00 96.00 98 THR A C 1
ATOM 751 O O . THR A 1 98 ? -1.100 1.512 -9.952 1.00 96.00 98 THR A O 1
ATOM 754 N N . THR A 1 99 ? -2.930 1.548 -11.217 1.00 95.19 99 THR A N 1
ATOM 755 C CA . THR A 1 99 ? -2.834 2.994 -11.466 1.00 95.19 99 THR A CA 1
ATOM 756 C C . THR A 1 99 ? -3.245 3.786 -10.224 1.00 95.19 99 THR A C 1
ATOM 758 O O . THR A 1 99 ? -4.094 3.353 -9.441 1.00 95.19 99 THR A O 1
ATOM 761 N N . ALA A 1 100 ? -2.689 4.984 -10.041 1.00 92.94 100 ALA A N 1
ATOM 762 C CA . ALA A 1 100 ? -3.060 5.859 -8.926 1.00 92.94 100 ALA A CA 1
ATOM 763 C C . ALA A 1 100 ? -4.568 6.187 -8.920 1.00 92.94 100 ALA A C 1
ATOM 765 O O . ALA A 1 100 ? -5.200 6.252 -7.861 1.00 92.94 100 ALA A O 1
ATOM 766 N N . GLN A 1 101 ? -5.167 6.315 -10.109 1.00 91.56 101 GLN A N 1
ATOM 767 C CA . GLN A 1 101 ? -6.607 6.499 -10.276 1.00 91.56 101 GLN A CA 1
ATOM 768 C C . GLN A 1 101 ? -7.405 5.307 -9.728 1.00 91.56 101 GLN A C 1
ATOM 770 O O . GLN A 1 101 ? -8.346 5.510 -8.962 1.00 91.56 101 GLN A O 1
ATOM 775 N N . GLN A 1 102 ? -7.017 4.070 -10.057 1.00 90.94 102 GLN A N 1
ATOM 776 C CA . GLN A 1 102 ? -7.680 2.866 -9.539 1.00 90.94 102 GLN A CA 1
ATOM 777 C C . GLN A 1 102 ? -7.452 2.677 -8.035 1.00 90.94 102 GLN A C 1
ATOM 779 O O . GLN A 1 102 ? -8.373 2.292 -7.315 1.00 90.94 102 GLN A O 1
ATOM 784 N N . ALA A 1 103 ? -6.266 3.005 -7.522 1.00 89.62 103 ALA A N 1
ATOM 785 C CA . ALA A 1 103 ? -6.006 2.959 -6.084 1.00 89.62 103 ALA A CA 1
ATOM 786 C C . ALA A 1 103 ? -6.883 3.951 -5.295 1.00 89.62 103 ALA A C 1
ATOM 788 O O . ALA A 1 103 ? -7.270 3.656 -4.163 1.00 89.62 103 ALA A O 1
ATOM 789 N N . THR A 1 104 ? -7.228 5.095 -5.898 1.00 87.62 104 THR A N 1
ATOM 790 C CA . THR A 1 104 ? -7.991 6.177 -5.252 1.00 87.62 104 THR A CA 1
ATOM 791 C C . THR A 1 104 ? -9.502 6.037 -5.421 1.00 87.62 104 THR A C 1
ATOM 793 O O . THR A 1 104 ? -10.238 6.234 -4.457 1.00 87.62 104 THR A O 1
ATOM 796 N N . GLY A 1 105 ? -9.975 5.696 -6.621 1.00 82.44 105 GLY A N 1
ATOM 797 C CA . GLY A 1 105 ? -11.401 5.677 -6.976 1.00 82.44 105 GLY A CA 1
ATOM 798 C C . GLY A 1 105 ? -11.932 4.323 -7.449 1.00 82.44 105 GLY A C 1
ATOM 799 O O . GLY A 1 105 ? -13.095 4.236 -7.828 1.00 82.44 105 GLY A O 1
ATOM 800 N N . GLY A 1 106 ? -11.093 3.284 -7.466 1.00 80.06 106 GLY A N 1
ATOM 801 C CA . GLY A 1 106 ? -11.473 1.942 -7.901 1.00 80.06 106 GLY A CA 1
ATOM 802 C C . GLY A 1 106 ? -12.243 1.154 -6.837 1.00 80.06 106 GLY A C 1
ATOM 803 O O . GLY A 1 106 ? -12.976 1.702 -6.014 1.00 80.06 106 GLY A O 1
ATOM 804 N N . VAL A 1 107 ? -12.077 -0.171 -6.854 1.00 83.19 107 VAL A N 1
ATOM 805 C CA . VAL A 1 107 ? -12.816 -1.093 -5.974 1.00 83.19 107 VAL A CA 1
ATOM 806 C C . VAL A 1 107 ? -12.607 -0.736 -4.501 1.00 83.19 107 VAL A C 1
ATOM 808 O O . VAL A 1 107 ? -11.473 -0.742 -4.013 1.00 83.19 107 VAL A O 1
ATOM 811 N N . ARG A 1 108 ? -13.715 -0.479 -3.798 1.00 89.94 108 ARG A N 1
ATOM 812 C CA . ARG A 1 108 ? -13.734 -0.267 -2.349 1.00 89.94 108 ARG A CA 1
ATOM 813 C C . ARG A 1 108 ? -13.751 -1.615 -1.630 1.00 89.94 108 ARG A C 1
ATOM 815 O O . ARG A 1 108 ? -14.541 -2.489 -1.984 1.00 89.94 108 ARG A O 1
ATOM 822 N N . SER A 1 109 ? -12.902 -1.769 -0.623 1.00 90.12 109 SER A N 1
ATOM 823 C CA . SER A 1 109 ? -12.905 -2.909 0.299 1.00 90.12 109 SER A CA 1
ATOM 824 C C . SER A 1 109 ? -13.511 -2.496 1.636 1.00 90.12 109 SER A C 1
ATOM 826 O O . SER A 1 109 ? -13.580 -1.307 1.942 1.00 90.12 109 SER A O 1
ATOM 828 N N . VAL A 1 110 ? -13.953 -3.476 2.425 1.00 92.38 110 VAL A N 1
ATOM 829 C CA . VAL A 1 110 ? -14.292 -3.285 3.839 1.00 92.38 110 VAL A CA 1
ATOM 830 C C . VAL A 1 110 ? -13.162 -3.889 4.662 1.00 92.38 110 VAL A C 1
ATOM 832 O O . VAL A 1 110 ? -12.848 -5.064 4.479 1.00 92.38 110 VAL A O 1
ATOM 835 N N . GLU A 1 111 ? -12.567 -3.093 5.544 1.00 93.06 111 GLU A N 1
ATOM 836 C CA . GLU A 1 111 ? -11.565 -3.534 6.515 1.00 93.06 111 GLU A CA 1
ATOM 837 C C . GLU A 1 111 ? -12.076 -3.301 7.941 1.00 93.06 111 GLU A C 1
ATOM 839 O O . GLU A 1 111 ? -12.882 -2.401 8.197 1.00 93.06 111 GLU A O 1
ATOM 844 N N . PHE A 1 112 ? -11.620 -4.153 8.855 1.00 92.19 112 PHE A N 1
ATOM 845 C CA . PHE A 1 112 ? -12.031 -4.179 10.253 1.00 92.19 112 PHE A CA 1
ATOM 846 C C . PHE A 1 112 ? -10.856 -3.734 11.117 1.00 92.19 112 PHE A C 1
ATOM 848 O O . PHE A 1 112 ? -9.774 -4.306 11.018 1.00 92.19 112 PHE A O 1
ATOM 855 N N . TYR A 1 113 ? -11.074 -2.729 11.961 1.00 90.31 113 TYR A N 1
ATOM 856 C CA . TYR A 1 113 ? -10.070 -2.162 12.856 1.00 90.31 113 TYR A CA 1
ATOM 857 C C . TYR A 1 113 ? -10.540 -2.325 14.302 1.00 90.31 113 TYR A C 1
ATOM 859 O O . TYR A 1 113 ? -11.313 -1.497 14.796 1.00 90.31 113 TYR A O 1
ATOM 867 N N . PRO A 1 114 ? -10.119 -3.397 14.990 1.00 88.50 114 PRO A N 1
ATOM 868 C CA . PRO A 1 114 ? -10.360 -3.540 16.418 1.00 88.50 114 PRO A CA 1
ATOM 869 C C . PRO A 1 114 ? -9.718 -2.364 17.163 1.00 88.50 114 PRO A C 1
ATOM 871 O O . PRO A 1 114 ? -8.509 -2.153 17.065 1.00 88.50 114 PRO A O 1
ATOM 874 N N . LEU A 1 115 ? -10.514 -1.582 17.893 1.00 85.38 115 LEU A N 1
ATOM 875 C CA . LEU A 1 115 ? -9.997 -0.428 18.626 1.00 85.38 115 LEU A CA 1
ATOM 876 C C . LEU A 1 115 ? -9.434 -0.875 19.979 1.00 85.38 115 LEU A C 1
ATOM 878 O O . LEU A 1 115 ? -10.051 -1.669 20.698 1.00 85.38 115 LEU A O 1
ATOM 882 N N . LYS A 1 116 ? -8.276 -0.335 20.376 1.00 75.88 116 LYS A N 1
ATOM 883 C CA . LYS A 1 116 ? -7.746 -0.549 21.730 1.00 75.88 116 LYS A CA 1
ATOM 884 C C . LYS A 1 116 ? -8.751 -0.010 22.758 1.00 75.88 116 LYS A C 1
ATOM 886 O O . LYS A 1 116 ? -9.037 1.183 22.792 1.00 75.88 116 LYS A O 1
ATOM 891 N N . ARG A 1 117 ? -9.300 -0.892 23.607 1.00 61.28 117 ARG A N 1
ATOM 892 C CA . ARG A 1 117 ? -10.217 -0.528 24.705 1.00 61.28 117 ARG A CA 1
ATOM 893 C C . ARG A 1 117 ? -9.519 0.433 25.672 1.00 61.28 117 ARG A C 1
ATOM 895 O O . ARG A 1 117 ? -8.832 -0.009 26.588 1.00 61.28 117 ARG A O 1
ATOM 902 N N . GLN A 1 118 ? -9.747 1.733 25.530 1.00 53.88 118 GLN A N 1
ATOM 903 C CA . GLN A 1 118 ? -9.533 2.686 26.615 1.00 53.88 118 GLN A CA 1
ATOM 904 C C . GLN A 1 118 ? -10.868 3.321 26.993 1.00 53.88 118 GLN A C 1
ATOM 906 O O . GLN A 1 118 ? -11.358 4.193 26.292 1.00 53.88 118 GLN A O 1
ATOM 911 N N . GLY A 1 119 ? -11.457 2.830 28.090 1.00 51.88 119 GLY A N 1
ATOM 912 C CA . GLY A 1 119 ? -12.377 3.532 29.004 1.00 51.88 119 GLY A CA 1
ATOM 913 C C . GLY A 1 119 ? -13.733 4.056 28.508 1.00 51.88 119 GLY A C 1
ATOM 914 O O . GLY A 1 119 ? -14.683 4.022 29.279 1.00 51.88 119 GLY A O 1
ATOM 915 N N . HIS A 1 120 ? -13.858 4.504 27.259 1.00 48.72 120 HIS A N 1
ATOM 916 C CA . HIS A 1 120 ? -14.998 5.259 26.727 1.00 48.72 120 HIS A CA 1
ATOM 917 C C . HIS A 1 120 ? -15.230 4.954 25.234 1.00 48.72 120 HIS A C 1
ATOM 919 O O . HIS A 1 120 ? -15.426 5.852 24.423 1.00 48.72 120 HIS A O 1
ATOM 925 N N . ALA A 1 121 ? -15.190 3.672 24.857 1.00 56.28 121 ALA A N 1
ATOM 926 C CA . ALA A 1 121 ? -15.102 3.231 23.459 1.00 56.28 121 ALA A CA 1
ATOM 927 C C . ALA A 1 121 ? -16.228 3.733 22.529 1.00 56.28 121 ALA A C 1
ATOM 929 O O . ALA A 1 121 ? -15.978 3.901 21.345 1.00 56.28 121 ALA A O 1
ATOM 930 N N . ALA A 1 122 ? -17.432 4.004 23.046 1.00 56.62 122 ALA A N 1
ATOM 931 C CA . ALA A 1 122 ? -18.528 4.560 22.245 1.00 56.62 122 ALA A CA 1
ATOM 932 C C . ALA A 1 122 ? -18.376 6.073 22.000 1.00 56.62 122 ALA A C 1
ATOM 934 O O . ALA A 1 122 ? -18.501 6.523 20.870 1.00 56.62 122 ALA A O 1
ATOM 935 N N . GLN A 1 123 ? -18.033 6.843 23.037 1.00 58.03 123 GLN A N 1
ATOM 936 C CA . GLN A 1 123 ? -17.840 8.295 22.934 1.00 58.03 123 GLN A CA 1
ATOM 937 C C . GLN A 1 123 ? -16.606 8.635 22.087 1.00 58.03 123 GLN A C 1
ATOM 939 O O . GLN A 1 123 ? -16.663 9.507 21.229 1.00 58.03 123 GLN A O 1
ATOM 944 N N . ALA A 1 124 ? -15.528 7.862 22.256 1.00 66.12 124 ALA A N 1
ATOM 945 C CA . ALA A 1 124 ? -14.343 7.959 21.414 1.00 66.12 124 ALA A CA 1
ATOM 946 C C . ALA A 1 124 ? -14.619 7.540 19.960 1.00 66.12 124 ALA A C 1
ATOM 948 O O . ALA A 1 124 ? -13.942 8.025 19.066 1.00 66.12 124 ALA A O 1
ATOM 949 N N . ALA A 1 125 ? -15.585 6.648 19.700 1.00 69.75 125 ALA A N 1
ATOM 950 C CA . ALA A 1 125 ? -15.903 6.208 18.343 1.00 69.75 125 ALA A CA 1
ATOM 951 C C . ALA A 1 125 ? -16.705 7.244 17.548 1.00 69.75 125 ALA A C 1
ATOM 953 O O . ALA A 1 125 ? -16.419 7.420 16.367 1.00 69.75 125 ALA A O 1
ATOM 954 N N . ASP A 1 126 ? -17.659 7.939 18.173 1.00 71.12 126 ASP A N 1
ATOM 955 C CA . ASP A 1 126 ? -18.396 9.024 17.511 1.00 71.12 126 ASP A CA 1
ATOM 956 C C . ASP A 1 126 ? -17.447 10.179 17.148 1.00 71.12 126 ASP A C 1
ATOM 958 O O . ASP A 1 126 ? -17.417 10.610 15.998 1.00 71.12 126 ASP A O 1
ATOM 962 N N . GLU A 1 127 ? -16.567 10.583 18.074 1.00 74.31 127 GLU A N 1
ATOM 963 C CA . GLU A 1 127 ? -15.506 11.571 17.809 1.00 74.31 127 GLU A CA 1
ATOM 964 C C . GLU A 1 127 ? -14.565 11.121 16.678 1.00 74.31 127 GLU A C 1
ATOM 966 O O . GLU A 1 127 ? -14.171 11.910 15.822 1.00 74.31 127 GLU A O 1
ATOM 971 N N . LEU A 1 128 ? -14.233 9.829 16.630 1.00 74.94 128 LEU A N 1
ATOM 972 C CA . LEU A 1 128 ? -13.376 9.247 15.599 1.00 74.94 128 LEU A CA 1
ATOM 973 C C . LEU A 1 128 ? -14.049 9.216 14.219 1.00 74.94 128 LEU A C 1
ATOM 975 O O . LEU A 1 128 ? -13.393 9.453 13.201 1.00 74.94 128 LEU A O 1
ATOM 979 N N . ILE A 1 129 ? -15.348 8.912 14.173 1.00 77.31 129 ILE A N 1
ATOM 980 C CA . ILE A 1 129 ? -16.155 8.961 12.951 1.00 77.31 129 ILE A CA 1
ATOM 981 C C . ILE A 1 129 ? -16.249 10.404 12.455 1.00 77.31 129 ILE A C 1
ATOM 983 O O . ILE A 1 129 ? -16.062 10.636 11.257 1.00 77.31 129 ILE A O 1
ATOM 987 N N . ASP A 1 130 ? -16.476 11.362 13.352 1.00 78.44 130 ASP A N 1
ATOM 988 C CA . ASP A 1 130 ? -16.526 12.786 13.023 1.00 78.44 130 ASP A CA 1
ATOM 989 C C . ASP A 1 130 ? -15.174 13.283 12.492 1.00 78.44 130 ASP A C 1
ATOM 991 O O . ASP A 1 130 ? -15.127 13.922 11.439 1.00 78.44 130 ASP A O 1
ATOM 995 N N . ASP A 1 131 ? -14.062 12.906 13.126 1.00 75.88 131 ASP A N 1
ATOM 996 C CA . ASP A 1 131 ? -12.706 13.243 12.679 1.00 75.88 131 ASP A CA 1
ATOM 997 C C . ASP A 1 131 ? -12.383 12.670 11.292 1.00 75.88 131 ASP A C 1
ATOM 999 O O . ASP A 1 131 ? -11.808 13.355 10.437 1.00 75.88 131 ASP A O 1
ATOM 1003 N N . LEU A 1 132 ? -12.739 11.406 11.042 1.00 72.75 132 LEU A N 1
ATOM 1004 C CA . LEU A 1 132 ? -12.532 10.764 9.741 1.00 72.75 132 LEU A CA 1
ATOM 1005 C C . LEU A 1 132 ? -13.421 11.387 8.658 1.00 72.75 132 LEU A C 1
ATOM 1007 O O . LEU A 1 132 ? -12.960 11.589 7.530 1.00 72.75 132 LEU A O 1
ATOM 1011 N N . SER A 1 133 ? -14.658 11.742 9.005 1.00 73.25 133 SER A N 1
ATOM 1012 C CA . SER A 1 133 ? -15.611 12.397 8.104 1.00 73.25 133 SER A CA 1
ATOM 1013 C C . SER A 1 133 ? -15.177 13.826 7.764 1.00 73.25 133 SER A C 1
ATOM 1015 O O . SER A 1 133 ? -15.198 14.223 6.596 1.00 73.25 133 SER A O 1
ATOM 1017 N N . ALA A 1 134 ? -14.694 14.586 8.752 1.00 76.06 134 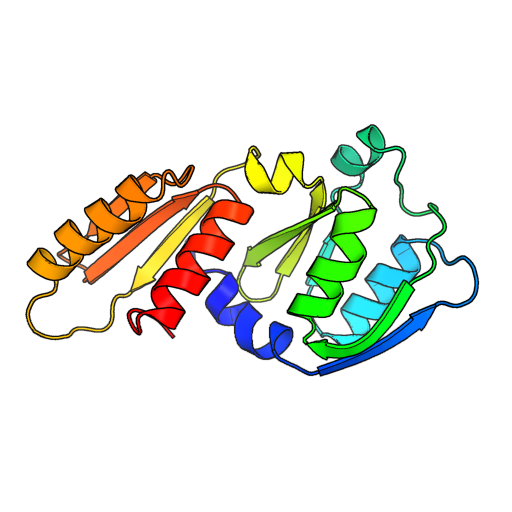ALA A N 1
ATOM 1018 C CA . ALA A 1 134 ? -14.185 15.948 8.582 1.00 76.06 134 ALA A CA 1
ATOM 1019 C C . ALA A 1 134 ? -12.952 16.010 7.666 1.00 76.06 134 ALA A C 1
ATOM 1021 O 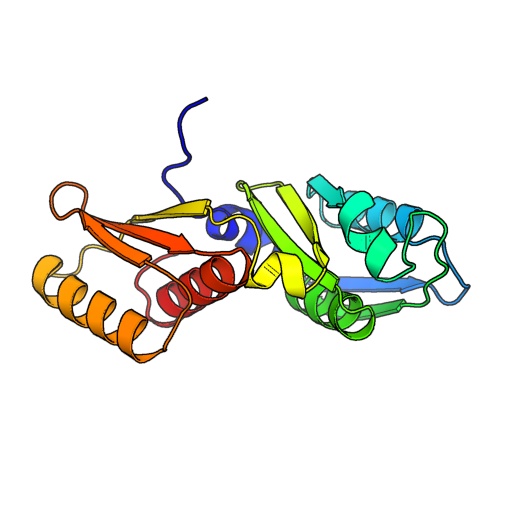O . ALA A 1 134 ? -12.726 17.007 6.980 1.00 76.06 134 ALA A O 1
ATOM 1022 N N . ARG A 1 135 ? -12.175 14.924 7.598 1.00 72.56 135 ARG A N 1
ATOM 1023 C CA . ARG A 1 135 ? -11.006 14.792 6.714 1.00 72.56 135 ARG A CA 1
ATOM 1024 C C . ARG A 1 135 ? -11.363 14.520 5.248 1.00 72.56 135 ARG A C 1
ATOM 1026 O O . ARG A 1 135 ? -10.446 14.347 4.447 1.00 72.56 135 ARG A O 1
ATOM 1033 N N . GLN A 1 136 ? -12.655 14.491 4.892 1.00 66.75 136 GLN A N 1
ATOM 1034 C CA . GLN A 1 136 ? -13.158 14.258 3.528 1.00 66.75 136 GLN A CA 1
ATOM 1035 C C . GLN A 1 136 ? -12.549 13.019 2.863 1.00 66.75 136 GLN A C 1
ATOM 1037 O O . GLN A 1 136 ? -12.268 12.993 1.662 1.00 66.75 136 GLN A O 1
ATOM 1042 N N . LEU A 1 137 ? -12.326 11.968 3.647 1.00 65.81 137 LEU A N 1
ATOM 1043 C CA . LEU A 1 137 ? -11.874 10.711 3.080 1.00 65.81 137 LEU A CA 1
ATOM 1044 C C . LEU A 1 137 ? -12.998 10.121 2.223 1.00 65.81 137 LEU A C 1
ATOM 1046 O O . LEU A 1 137 ? -14.155 10.147 2.644 1.00 65.81 137 LEU A O 1
ATOM 1050 N N . PRO A 1 138 ? -12.694 9.508 1.065 1.00 70.69 138 PRO A N 1
ATOM 1051 C CA . PRO A 1 138 ? -13.651 8.689 0.323 1.00 70.69 138 PRO A CA 1
ATOM 1052 C C . PRO A 1 138 ? -13.865 7.337 1.038 1.00 70.69 138 PRO A C 1
ATOM 1054 O O . PRO A 1 138 ? -13.717 6.257 0.458 1.00 70.69 138 PRO A O 1
ATOM 1057 N N . ALA A 1 139 ? -14.155 7.400 2.337 1.00 79.38 139 ALA A N 1
ATOM 1058 C CA . ALA A 1 139 ? -14.322 6.286 3.246 1.00 79.38 139 ALA A CA 1
ATOM 1059 C C . ALA A 1 139 ? -15.681 6.409 3.939 1.00 79.38 139 ALA A C 1
ATOM 1061 O O . ALA A 1 139 ? -16.046 7.468 4.434 1.00 79.38 139 ALA A O 1
ATOM 1062 N N . GLU A 1 140 ? -16.429 5.312 3.970 1.00 88.25 140 GLU A N 1
ATOM 1063 C CA . GLU A 1 140 ? -17.590 5.174 4.845 1.00 88.25 140 GLU A CA 1
ATOM 1064 C C . GLU A 1 140 ? -17.115 4.455 6.097 1.00 88.25 140 GLU A C 1
ATOM 1066 O O . GLU A 1 140 ? -16.435 3.429 5.998 1.00 88.25 140 GLU A O 1
ATOM 1071 N N . VAL A 1 141 ? -17.453 4.999 7.258 1.00 88.12 141 VAL A N 1
ATOM 1072 C CA . VAL A 1 141 ? -16.985 4.498 8.545 1.00 88.12 141 VAL A CA 1
ATOM 1073 C C . VAL A 1 141 ? -18.197 4.164 9.403 1.00 88.12 141 VAL A C 1
ATOM 1075 O O . VAL A 1 141 ? -19.149 4.937 9.460 1.00 88.12 141 VAL A O 1
ATOM 1078 N N . ALA A 1 142 ? -18.171 3.006 10.052 1.00 89.12 142 ALA A N 1
ATOM 1079 C CA . ALA A 1 142 ? -19.180 2.601 11.021 1.00 89.12 142 ALA A CA 1
ATOM 1080 C C . ALA A 1 142 ? -18.506 1.971 12.239 1.00 89.12 142 ALA A C 1
ATOM 1082 O O . ALA A 1 142 ? -17.514 1.259 12.098 1.00 89.12 142 ALA A O 1
ATOM 1083 N N . TYR A 1 143 ? -19.052 2.202 13.429 1.00 87.75 143 TYR A N 1
ATOM 1084 C CA . TYR A 1 143 ? -18.577 1.574 14.656 1.00 87.75 143 TYR A CA 1
ATOM 1085 C C . TYR A 1 143 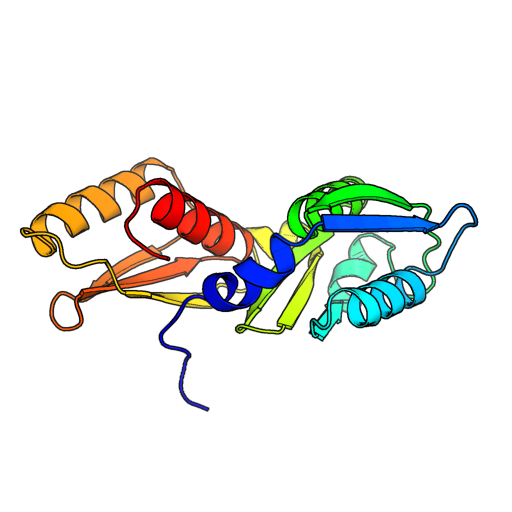? -19.540 0.476 15.102 1.00 87.75 143 TYR A C 1
ATOM 1087 O O . TYR A 1 143 ? -20.733 0.718 15.284 1.00 87.75 143 TYR A O 1
ATOM 1095 N N . ASP A 1 144 ? -19.016 -0.732 15.293 1.00 86.88 144 ASP A N 1
ATOM 1096 C CA . ASP A 1 144 ? -19.726 -1.808 15.970 1.00 86.88 144 ASP A CA 1
ATOM 1097 C C . ASP A 1 144 ? -19.338 -1.813 17.451 1.00 86.88 144 ASP A C 1
ATOM 1099 O O . ASP A 1 144 ? -18.253 -2.258 17.835 1.00 86.88 144 ASP A O 1
ATOM 1103 N N . SER A 1 145 ? -20.251 -1.330 18.290 1.00 82.56 145 SER A N 1
ATOM 1104 C CA . SER A 1 145 ? -20.063 -1.246 19.738 1.00 82.56 145 SER A CA 1
ATOM 1105 C C . SER A 1 145 ? -20.032 -2.607 20.431 1.00 82.56 145 SER A C 1
ATOM 1107 O O . SER A 1 145 ? -19.449 -2.719 21.510 1.00 82.56 145 SER A O 1
ATOM 1109 N N . VAL A 1 146 ? -20.612 -3.651 19.824 1.00 84.69 146 VAL A N 1
ATOM 1110 C CA . VAL A 1 146 ? -20.624 -5.001 20.402 1.00 84.69 146 VAL A CA 1
ATOM 1111 C C . VAL A 1 146 ? -19.233 -5.620 20.309 1.00 84.69 146 VAL A C 1
ATOM 1113 O O . VAL A 1 146 ? -18.723 -6.151 21.298 1.00 84.69 146 VAL A O 1
ATOM 1116 N N . SER A 1 147 ? -18.599 -5.525 19.137 1.00 84.62 147 SER A N 1
ATOM 1117 C CA . SER A 1 147 ? -17.238 -6.031 18.921 1.00 84.62 147 SER A CA 1
ATOM 1118 C C . SER A 1 147 ? -16.141 -5.017 19.261 1.00 84.62 147 SER A C 1
ATOM 1120 O O . SER A 1 147 ? -14.983 -5.405 19.398 1.00 84.62 147 SER A O 1
ATOM 1122 N N . GLY A 1 148 ? -16.476 -3.733 19.417 1.00 85.38 148 GLY A N 1
ATOM 1123 C CA . GLY A 1 148 ? -15.497 -2.661 19.597 1.00 85.38 148 GLY A CA 1
ATOM 1124 C C . GLY A 1 148 ? -14.651 -2.412 18.345 1.00 85.38 148 GLY A C 1
ATOM 1125 O O . GLY A 1 148 ? -13.483 -2.040 18.458 1.00 85.38 148 GLY A O 1
ATOM 1126 N N . THR A 1 149 ? -15.222 -2.647 17.165 1.00 88.38 149 THR A N 1
ATOM 1127 C CA . THR A 1 149 ? -14.508 -2.619 15.884 1.00 88.38 149 THR A CA 1
ATOM 1128 C C . THR A 1 149 ? -15.006 -1.474 15.021 1.00 88.38 149 THR A C 1
ATOM 1130 O O . THR A 1 149 ? -16.210 -1.280 14.856 1.00 88.38 149 THR A O 1
ATOM 1133 N N . LEU A 1 150 ? -14.075 -0.740 14.422 1.00 89.69 150 LEU A N 1
ATOM 1134 C CA . LEU A 1 150 ? -14.386 0.208 13.367 1.00 89.69 150 LEU A CA 1
ATOM 1135 C C . LEU A 1 150 ? -14.380 -0.516 12.017 1.00 89.69 150 LEU A C 1
ATOM 1137 O O . LEU A 1 150 ? -13.406 -1.174 11.654 1.00 89.69 150 LEU A O 1
ATOM 1141 N N . LEU A 1 151 ? -15.465 -0.394 11.267 1.00 92.00 151 LEU A N 1
ATOM 1142 C CA . LEU A 1 151 ? -15.580 -0.869 9.900 1.00 92.00 151 LEU A CA 1
ATOM 1143 C C . LEU A 1 151 ? -15.297 0.304 8.970 1.00 92.00 151 LEU A C 1
ATOM 1145 O O . LEU A 1 151 ? -16.010 1.306 9.005 1.00 92.00 151 LEU A O 1
ATOM 1149 N N . VAL A 1 152 ? -14.286 0.168 8.117 1.00 91.69 152 VAL A N 1
ATOM 1150 C CA . VAL A 1 152 ? -13.934 1.193 7.130 1.00 91.69 152 VAL A CA 1
ATOM 1151 C C . VAL A 1 152 ? -14.135 0.625 5.736 1.00 91.69 152 VAL A C 1
ATOM 1153 O O . VAL A 1 152 ? -13.476 -0.334 5.331 1.00 91.69 152 VAL A O 1
ATOM 1156 N N . ARG A 1 153 ? -15.044 1.237 4.977 1.00 92.94 153 ARG A N 1
ATOM 1157 C CA . ARG A 1 153 ? -15.265 0.950 3.561 1.00 92.94 153 ARG A CA 1
ATOM 1158 C C . ARG A 1 153 ? -14.624 2.034 2.708 1.00 92.94 153 ARG A C 1
ATOM 1160 O O . ARG A 1 153 ? -15.184 3.121 2.556 1.00 92.94 153 ARG A O 1
ATOM 1167 N N . ALA A 1 154 ? -13.487 1.741 2.095 1.00 92.12 154 ALA A N 1
ATOM 1168 C CA . ALA A 1 154 ? -12.724 2.723 1.330 1.00 92.12 154 ALA A CA 1
ATOM 1169 C C . ALA A 1 154 ? -11.992 2.094 0.139 1.00 92.12 154 ALA A C 1
ATOM 1171 O O . ALA A 1 154 ? -11.877 0.874 0.030 1.00 92.12 154 ALA A O 1
ATOM 1172 N N . SER A 1 155 ? -11.511 2.936 -0.776 1.00 91.81 155 SER A N 1
ATOM 1173 C CA . SER A 1 155 ? -10.544 2.530 -1.802 1.00 91.81 155 SER A CA 1
ATOM 1174 C C . SER A 1 155 ? -9.186 2.193 -1.174 1.00 91.81 155 SER A C 1
ATOM 1176 O O . SER A 1 155 ? -8.962 2.453 0.007 1.00 91.81 155 SER A O 1
ATOM 1178 N N . GLY A 1 156 ? -8.247 1.654 -1.959 1.00 89.81 156 GLY A N 1
ATOM 1179 C CA . GLY A 1 156 ? -6.913 1.299 -1.458 1.00 89.81 156 GLY A CA 1
ATOM 1180 C C . GLY A 1 156 ? -6.180 2.478 -0.804 1.00 89.81 156 GLY A C 1
ATOM 1181 O O . GLY A 1 156 ? -5.633 2.335 0.289 1.00 89.81 156 GLY A O 1
ATOM 1182 N N . ALA A 1 157 ? -6.243 3.661 -1.422 1.00 88.19 157 ALA A N 1
ATOM 1183 C CA . ALA A 1 157 ? -5.677 4.886 -0.856 1.00 88.19 157 ALA A CA 1
ATOM 1184 C C . ALA A 1 157 ? -6.381 5.300 0.449 1.00 88.19 157 ALA A C 1
ATOM 1186 O O . ALA A 1 157 ? -5.726 5.701 1.413 1.00 88.19 157 ALA A O 1
ATOM 1187 N N . GLY A 1 158 ? -7.710 5.156 0.506 1.00 90.25 158 GLY A N 1
ATOM 1188 C CA . GLY A 1 158 ? -8.486 5.434 1.713 1.00 90.25 158 GLY A CA 1
ATOM 1189 C C . GLY A 1 158 ? -8.155 4.482 2.868 1.00 90.25 158 GLY A C 1
ATOM 1190 O O . GLY A 1 158 ? -7.972 4.950 3.989 1.00 90.25 158 GLY A O 1
ATOM 1191 N N . GLN A 1 159 ? -7.970 3.184 2.599 1.00 92.06 159 GLN A N 1
ATOM 1192 C CA . GLN A 1 159 ? -7.543 2.214 3.620 1.00 92.06 159 GLN A CA 1
ATOM 1193 C C . GLN A 1 159 ? -6.128 2.514 4.137 1.00 92.06 159 GLN A C 1
ATOM 1195 O O . GLN A 1 159 ? -5.878 2.482 5.343 1.00 92.06 159 GLN A O 1
ATOM 1200 N N . GLN A 1 160 ? -5.197 2.892 3.250 1.00 90.31 160 GLN A N 1
ATOM 1201 C CA . GLN A 1 160 ? -3.856 3.329 3.659 1.00 90.31 160 GLN A CA 1
ATOM 1202 C C . GLN A 1 160 ? -3.868 4.576 4.529 1.00 90.31 160 GLN A C 1
ATOM 1204 O O . GLN A 1 160 ? -3.066 4.690 5.460 1.00 90.31 160 GLN A O 1
ATOM 1209 N N . PHE A 1 161 ? -4.740 5.530 4.221 1.00 88.75 161 PHE A N 1
ATOM 1210 C CA . PHE A 1 161 ? -4.914 6.696 5.066 1.00 88.75 161 PHE A CA 1
ATOM 1211 C C . PHE A 1 161 ? -5.474 6.299 6.435 1.00 88.75 161 PHE A C 1
ATOM 1213 O O . PHE A 1 161 ? -4.852 6.619 7.448 1.00 88.75 161 PHE A O 1
ATOM 1220 N N . ALA A 1 162 ? -6.601 5.579 6.461 1.00 89.50 162 ALA A N 1
ATOM 1221 C CA . ALA A 1 162 ? -7.286 5.192 7.691 1.00 89.50 162 ALA A CA 1
ATOM 1222 C C . ALA A 1 162 ? -6.354 4.417 8.630 1.00 89.50 162 ALA A C 1
ATOM 1224 O O . ALA A 1 162 ? -6.195 4.804 9.785 1.00 89.50 162 ALA A O 1
ATOM 1225 N N . TYR A 1 163 ? -5.647 3.403 8.117 1.00 91.19 163 TYR A N 1
ATOM 1226 C CA . TYR A 1 163 ? -4.682 2.633 8.905 1.00 91.19 163 TYR A CA 1
ATOM 1227 C C . TYR A 1 163 ? -3.577 3.510 9.500 1.00 91.19 163 TYR A C 1
ATOM 1229 O O . TYR A 1 163 ? -3.309 3.434 10.698 1.00 91.19 163 TYR A O 1
ATOM 1237 N N . ARG A 1 164 ? -2.942 4.372 8.693 1.00 89.00 164 ARG A N 1
ATOM 1238 C CA . ARG A 1 164 ? -1.859 5.244 9.178 1.00 89.00 164 ARG A CA 1
ATOM 1239 C C . ARG A 1 164 ? -2.347 6.210 10.245 1.00 89.00 164 ARG A C 1
ATOM 1241 O O . ARG A 1 164 ? -1.663 6.389 11.248 1.00 89.00 164 ARG A O 1
ATOM 1248 N N . TRP A 1 165 ? -3.513 6.811 10.033 1.00 86.50 165 TRP A N 1
ATOM 1249 C CA . TRP A 1 165 ? -4.090 7.740 10.990 1.00 86.50 165 TRP A CA 1
ATOM 1250 C C . TRP A 1 165 ? -4.419 7.035 12.311 1.00 86.50 165 TRP A C 1
ATOM 1252 O O . TRP A 1 165 ? -3.903 7.447 13.350 1.00 86.50 165 TRP A O 1
ATOM 1262 N N . LEU A 1 166 ? -5.154 5.917 12.262 1.00 86.50 166 LEU A N 1
ATOM 1263 C CA . LEU A 1 166 ? -5.497 5.117 13.443 1.00 86.50 166 LEU A CA 1
ATOM 1264 C C . LEU A 1 166 ? -4.251 4.654 14.202 1.00 86.50 166 LEU A C 1
ATOM 1266 O O . LEU A 1 166 ? -4.216 4.722 15.428 1.00 86.50 166 LEU A O 1
ATOM 1270 N N . LYS A 1 167 ? -3.208 4.223 13.485 1.00 87.50 167 LYS A N 1
ATOM 1271 C CA . LYS A 1 167 ? -1.936 3.811 14.086 1.00 87.50 167 LYS A CA 1
ATOM 1272 C C . LYS A 1 167 ? -1.213 4.988 14.739 1.00 87.50 167 LYS A C 1
ATOM 1274 O O . LYS A 1 167 ? -0.762 4.870 15.872 1.00 87.50 167 LYS A O 1
ATOM 1279 N N . SER A 1 168 ? -1.141 6.137 14.061 1.00 85.38 168 SER A N 1
ATOM 1280 C CA . SER A 1 168 ? -0.487 7.346 14.589 1.00 85.38 168 SER A CA 1
ATOM 1281 C C . SER A 1 168 ? -1.183 7.916 15.827 1.00 85.38 168 SER A C 1
ATOM 1283 O O . SER A 1 168 ? -0.519 8.438 16.716 1.00 85.38 168 SER A O 1
ATOM 1285 N N . ALA A 1 169 ? -2.506 7.767 15.905 1.00 82.44 169 ALA A N 1
ATOM 1286 C CA . ALA A 1 169 ? -3.315 8.170 17.047 1.00 82.44 169 ALA A CA 1
ATOM 1287 C C . ALA A 1 169 ? -3.374 7.097 18.156 1.00 82.44 169 ALA A C 1
ATOM 1289 O O . ALA A 1 169 ? -4.000 7.314 19.188 1.00 82.44 169 ALA A O 1
ATOM 1290 N N . GLY A 1 170 ? -2.712 5.947 17.972 1.00 83.56 170 GLY A N 1
ATOM 1291 C CA . GLY A 1 170 ? -2.621 4.885 18.978 1.00 83.56 170 GLY A CA 1
ATOM 1292 C C . GLY A 1 170 ? -3.861 3.993 19.102 1.00 83.56 170 GLY A C 1
ATOM 1293 O O . GLY A 1 170 ? -3.949 3.213 20.050 1.00 83.56 170 GLY A O 1
ATOM 1294 N N . TYR A 1 171 ? -4.799 4.065 18.155 1.00 82.62 171 TYR A N 1
ATOM 1295 C CA . TYR A 1 171 ? -6.045 3.291 18.174 1.00 82.62 171 TYR A CA 1
ATOM 1296 C C . TYR A 1 171 ? -5.882 1.839 17.705 1.00 82.62 171 TYR A C 1
ATOM 1298 O O . TYR A 1 171 ? -6.639 0.975 18.148 1.00 82.62 171 TYR A O 1
ATOM 1306 N N . THR A 1 172 ? -4.894 1.562 16.847 1.00 78.88 172 THR A N 1
ATOM 1307 C CA . THR A 1 172 ? -4.568 0.222 16.318 1.00 78.88 172 THR A CA 1
ATOM 1308 C C . THR A 1 172 ? -3.061 -0.044 16.376 1.00 78.88 172 THR A C 1
ATOM 1310 O O . THR A 1 172 ? -2.271 0.876 16.595 1.00 78.88 172 THR A O 1
ATOM 1313 N N . GLU A 1 173 ? -2.665 -1.307 16.202 1.00 69.56 173 GLU A N 1
ATOM 1314 C CA . GLU A 1 173 ? -1.261 -1.730 16.042 1.00 69.56 173 GLU A CA 1
ATOM 1315 C C . GLU A 1 173 ? -0.708 -1.553 14.620 1.00 69.56 173 GLU A C 1
ATOM 1317 O O . GLU A 1 173 ? -1.460 -1.673 13.623 1.00 69.56 173 GLU A O 1
#

Foldseek 3Di:
DDDDQAFQCVLCVVLQQDWDWDWDQDFDFPLVVVVVVCVVSVAAEAEPQVQLVVLVHHRRGTDTDIDDRGGNNCRQCVRQVVSQWHWFGPHSRYIYIHGPCCQAPNAWDKGKFQFDDDDCLVVVQVVVQVVLVVVVAQWDWDADPVRSIIIITGGRVSSVVVVVVCVVVVGHD

pLDDT: mean 88.64, std 11.15, range [48.72, 98.5]

Radius of gyration: 17.4 Å; chains: 1; bounding box: 41×34×51 Å

Secondary structure (DSSP, 8-state):
-PPPSS-HHHHHHHHHTSEEEEEEEEEEEHHHHHHHHHHHH--EEEE-HHHHHTTT--TT-EEEEEEEEEEHHHHHHHHHGGGTEEEEESSSSEEEEEEHHHHHHSPPEEEEEEPP--S-HHHHHHHHHHHHHHTT-SEEEEEETTTTEEEEEE-HHHHHHHHHHHHHTTS--